Protein AF-A0A2H0G7Y0-F1 (afdb_monomer_lite)

Secondary structure (DSSP, 8-state):
-PPPPPTTS----HHHHHHHTTPEEEEEEEEEETTEEEEEEEEEETTEEEEEEEEEE-SS-EE--HHHHHHHHHTTPPPPEEEEEEESSHHHHHHHHHHHHHS-TTS----------------

Structure (mmCIF, N/CA/C/O backbone):
data_AF-A0A2H0G7Y0-F1
#
_entry.id   AF-A0A2H0G7Y0-F1
#
loop_
_atom_site.group_PDB
_atom_site.id
_atom_site.type_symbol
_atom_site.label_atom_id
_atom_site.label_alt_id
_atom_site.label_comp_id
_atom_site.label_asym_id
_atom_site.label_entity_id
_atom_site.label_seq_id
_atom_site.pdbx_PDB_ins_code
_atom_site.Cartn_x
_atom_site.Cartn_y
_atom_site.Cartn_z
_atom_site.occupancy
_atom_site.B_iso_or_equiv
_atom_site.auth_seq_id
_atom_site.auth_comp_id
_atom_site.auth_asym_id
_atom_site.auth_atom_id
_atom_site.pdbx_PDB_model_num
ATOM 1 N N . ILE A 1 1 ? 2.378 -12.259 -1.394 1.00 43.97 1 ILE A N 1
ATOM 2 C CA . ILE A 1 1 ? 2.809 -11.468 -2.574 1.00 43.97 1 ILE A CA 1
ATOM 3 C C . ILE A 1 1 ? 1.827 -11.763 -3.693 1.00 43.97 1 ILE A C 1
ATOM 5 O O . ILE A 1 1 ? 1.738 -12.918 -4.097 1.00 43.97 1 ILE A O 1
ATOM 9 N N . LYS A 1 2 ? 1.019 -10.784 -4.117 1.00 34.88 2 LYS A N 1
ATOM 10 C CA . LYS A 1 2 ? 0.096 -11.018 -5.234 1.00 34.88 2 LYS A CA 1
ATOM 11 C C . LYS A 1 2 ? 0.869 -11.046 -6.564 1.00 34.88 2 LYS A C 1
ATOM 13 O O . LYS A 1 2 ? 1.866 -10.331 -6.690 1.00 34.88 2 LYS A O 1
ATOM 18 N N . PRO A 1 3 ? 0.452 -11.885 -7.526 1.00 34.12 3 PRO A N 1
ATOM 19 C CA . PRO A 1 3 ? 1.068 -11.940 -8.847 1.00 34.12 3 PRO A CA 1
ATOM 20 C C . PRO A 1 3 ? 0.895 -10.610 -9.592 1.00 34.12 3 PRO A C 1
ATOM 22 O O . PRO A 1 3 ? -0.036 -9.850 -9.324 1.00 34.12 3 PRO A O 1
ATOM 25 N N . SER A 1 4 ? 1.807 -10.331 -10.523 1.00 37.44 4 SER A N 1
ATOM 26 C CA . SER A 1 4 ? 1.731 -9.178 -11.424 1.00 37.44 4 SER A CA 1
ATOM 27 C C . SER A 1 4 ? 0.448 -9.268 -12.256 1.00 37.44 4 SER A C 1
ATOM 29 O O . SER A 1 4 ? 0.269 -10.229 -13.005 1.00 37.44 4 SER A O 1
ATOM 31 N N . CYS A 1 5 ? -0.460 -8.303 -12.092 1.00 39.84 5 CYS A N 1
ATOM 32 C CA . CYS A 1 5 ? -1.671 -8.215 -12.905 1.00 39.84 5 CYS A CA 1
ATOM 33 C C . CYS A 1 5 ? -1.334 -7.617 -14.279 1.00 39.84 5 CYS A C 1
ATOM 35 O O . CYS A 1 5 ? -0.488 -6.730 -14.390 1.00 39.84 5 CYS A O 1
ATOM 37 N N . HIS A 1 6 ? -1.983 -8.144 -15.318 1.00 33.50 6 HIS A N 1
ATOM 38 C CA . HIS A 1 6 ? -1.835 -7.724 -16.706 1.00 33.50 6 HIS A CA 1
ATOM 39 C C . HIS A 1 6 ? -2.205 -6.246 -16.915 1.00 33.50 6 HIS A C 1
ATOM 41 O O . HIS A 1 6 ? -3.089 -5.705 -16.256 1.00 33.50 6 HIS A O 1
ATOM 47 N N . PHE A 1 7 ? -1.562 -5.645 -17.919 1.00 35.38 7 PHE A N 1
ATOM 48 C CA . PHE A 1 7 ? -1.617 -4.240 -18.351 1.00 35.38 7 PHE A CA 1
ATOM 49 C C . PHE A 1 7 ? -3.024 -3.610 -18.517 1.00 35.38 7 PHE A C 1
ATOM 51 O O . PHE A 1 7 ? -3.131 -2.385 -18.549 1.00 35.38 7 PHE A O 1
ATOM 58 N N . PHE A 1 8 ? -4.088 -4.420 -18.608 1.00 28.95 8 PHE A N 1
ATO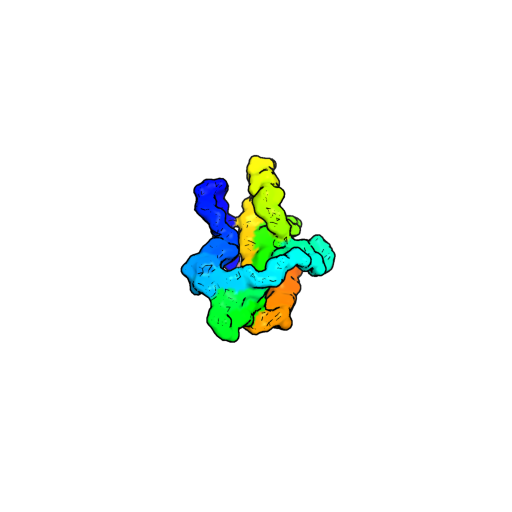M 59 C CA . PHE A 1 8 ? -5.481 -3.997 -18.835 1.00 28.95 8 PHE A CA 1
ATOM 60 C C . PHE A 1 8 ? -6.491 -4.557 -17.807 1.00 28.95 8 PHE A C 1
ATOM 62 O O . PHE A 1 8 ? -7.693 -4.559 -18.061 1.00 28.95 8 PHE A O 1
ATOM 69 N N . GLY A 1 9 ? -6.036 -5.054 -16.652 1.00 39.16 9 GLY A N 1
ATOM 70 C CA . GLY A 1 9 ? -6.936 -5.446 -15.559 1.00 39.16 9 GLY A CA 1
ATOM 71 C C . GLY A 1 9 ? -7.492 -4.230 -14.799 1.00 39.16 9 GLY A C 1
ATOM 72 O O . GLY A 1 9 ? -6.813 -3.202 -14.751 1.00 39.16 9 GLY A O 1
ATOM 73 N N . PRO A 1 10 ? -8.698 -4.313 -14.197 1.00 34.94 10 PRO A N 1
ATOM 74 C CA . PRO A 1 10 ? -9.231 -3.239 -13.357 1.00 34.94 10 PRO A CA 1
ATOM 75 C C . PRO A 1 10 ? -8.213 -2.869 -12.274 1.00 34.94 10 PRO A C 1
ATOM 77 O O . PRO A 1 10 ? -7.588 -3.760 -11.698 1.00 34.94 10 PRO A O 1
ATOM 80 N N . ASP A 1 11 ? -8.034 -1.567 -12.018 1.00 43.56 11 ASP A N 1
ATOM 81 C CA . ASP A 1 11 ? -7.049 -1.053 -11.060 1.00 43.56 11 ASP A CA 1
ATOM 82 C C . ASP A 1 11 ? -7.194 -1.783 -9.716 1.00 43.56 11 ASP A C 1
ATOM 84 O O . ASP A 1 11 ? -8.109 -1.545 -8.931 1.00 43.56 11 ASP A O 1
ATOM 88 N N . HIS A 1 12 ? -6.273 -2.698 -9.419 1.00 51.47 12 HIS A N 1
ATOM 89 C CA . HIS A 1 12 ? -6.232 -3.411 -8.142 1.00 51.47 12 HIS A CA 1
ATOM 90 C C . HIS A 1 12 ? -5.514 -2.568 -7.087 1.00 51.47 12 HIS A C 1
ATOM 92 O O . HIS A 1 12 ? -4.632 -3.044 -6.370 1.00 51.47 12 HIS A O 1
ATOM 98 N N . ASN A 1 13 ? -5.875 -1.289 -7.008 1.00 55.19 13 ASN A N 1
ATOM 99 C CA . ASN A 1 13 ? -5.418 -0.403 -5.955 1.00 55.19 13 ASN A CA 1
ATOM 100 C C . ASN A 1 13 ? -5.954 -0.951 -4.615 1.00 55.19 13 ASN A C 1
ATOM 102 O O . ASN A 1 13 ? -7.144 -1.279 -4.543 1.00 55.19 13 ASN A O 1
ATOM 106 N N . PRO A 1 14 ? -5.139 -1.062 -3.545 1.00 57.31 14 PRO A N 1
ATOM 107 C CA . PRO A 1 14 ? -5.626 -1.451 -2.221 1.00 57.31 14 PRO A CA 1
ATOM 108 C C . PRO A 1 14 ? -6.860 -0.654 -1.807 1.00 57.31 14 PRO A C 1
ATOM 110 O O . PRO A 1 14 ? -7.774 -1.211 -1.203 1.00 57.31 14 PRO A O 1
ATOM 113 N N . THR A 1 15 ? -6.924 0.621 -2.206 1.00 56.59 15 THR A N 1
ATOM 114 C CA . THR A 1 15 ? -8.093 1.468 -1.953 1.00 56.59 15 THR A CA 1
ATOM 115 C C . THR A 1 15 ? -9.394 0.917 -2.518 1.00 56.59 15 THR A C 1
ATOM 117 O O . THR A 1 15 ? -10.424 1.092 -1.882 1.00 56.59 15 THR A O 1
ATOM 120 N N . ILE A 1 16 ? -9.376 0.202 -3.642 1.00 54.81 16 ILE A N 1
ATOM 121 C CA . ILE A 1 16 ? -10.579 -0.372 -4.257 1.00 54.81 16 ILE A CA 1
ATOM 122 C C . ILE A 1 16 ? -11.014 -1.652 -3.520 1.00 54.81 16 ILE A C 1
ATOM 124 O O . ILE A 1 16 ? -12.192 -1.805 -3.202 1.00 54.81 16 ILE A O 1
ATOM 128 N N . CYS A 1 17 ? -10.074 -2.534 -3.159 1.00 59.38 17 CYS A N 1
ATOM 129 C CA . CYS A 1 17 ? -10.376 -3.789 -2.449 1.00 59.38 17 CYS A CA 1
ATOM 130 C C . CYS A 1 17 ? -10.919 -3.561 -1.026 1.00 59.38 17 CYS A C 1
ATOM 132 O O . CYS A 1 17 ? -11.859 -4.227 -0.588 1.00 59.38 17 CYS A O 1
ATOM 134 N N . TRP A 1 18 ? -10.327 -2.615 -0.301 1.00 64.06 18 TRP A N 1
ATOM 135 C CA . TRP A 1 18 ? -10.710 -2.305 1.076 1.00 64.06 18 TRP A CA 1
ATOM 136 C C . TRP A 1 18 ? -12.018 -1.506 1.140 1.00 64.06 18 TRP A C 1
ATOM 138 O O . TRP A 1 18 ? -12.872 -1.837 1.963 1.00 64.06 18 TRP A O 1
ATOM 148 N N . LYS A 1 19 ? -12.248 -0.565 0.208 1.00 61.94 19 LYS A N 1
ATOM 149 C CA . LYS A 1 19 ? -13.553 0.108 0.070 1.00 61.94 19 LYS A CA 1
ATOM 150 C C . LYS A 1 19 ? -14.679 -0.885 -0.221 1.00 61.94 19 LYS A C 1
ATOM 152 O O . LYS A 1 19 ? -15.726 -0.806 0.409 1.00 61.94 19 LYS A O 1
ATOM 157 N N . GLY A 1 20 ? -14.446 -1.871 -1.093 1.00 61.00 20 GLY A N 1
ATOM 158 C CA . GLY A 1 20 ? -15.409 -2.953 -1.350 1.00 61.00 20 GLY A CA 1
ATOM 159 C C . GLY A 1 20 ? -15.704 -3.842 -0.131 1.00 61.00 20 GLY A C 1
ATOM 160 O O . GLY A 1 20 ? -16.755 -4.469 -0.075 1.00 61.00 20 GLY A O 1
ATOM 161 N N . SER A 1 21 ? -14.811 -3.860 0.865 1.00 65.38 21 SER A N 1
ATOM 162 C CA . SER A 1 21 ? -14.976 -4.590 2.136 1.00 65.38 21 SER A CA 1
ATOM 163 C C . SER A 1 21 ? -15.558 -3.718 3.268 1.00 65.38 21 SER A C 1
ATOM 165 O O . SER A 1 21 ? -15.677 -4.171 4.414 1.00 65.38 21 SER A O 1
ATOM 167 N N . GLY A 1 22 ? -15.913 -2.466 2.953 1.00 78.12 22 GLY A N 1
ATOM 168 C CA . GLY A 1 22 ? -16.500 -1.495 3.878 1.00 78.12 22 GLY A CA 1
ATOM 169 C C . GLY A 1 22 ? -15.496 -0.700 4.717 1.00 78.12 22 GLY A C 1
ATOM 170 O O . GLY A 1 22 ? -15.909 -0.075 5.685 1.00 78.12 22 GLY A O 1
ATOM 171 N N . TYR A 1 23 ? -14.201 -0.726 4.385 1.00 80.69 23 TYR A N 1
ATOM 172 C CA . TYR A 1 23 ? -13.193 0.096 5.061 1.00 80.69 23 TYR A CA 1
ATOM 173 C C . TYR A 1 23 ? -13.018 1.444 4.356 1.00 80.69 23 TYR A C 1
ATOM 175 O O . TYR A 1 23 ? -12.866 1.519 3.133 1.00 80.69 23 TYR A O 1
ATOM 183 N N . GLU A 1 24 ? -12.973 2.510 5.145 1.00 86.25 24 GLU A N 1
ATOM 184 C CA . GLU A 1 24 ? -12.621 3.852 4.698 1.00 86.25 24 GLU A CA 1
ATOM 185 C C . GLU A 1 24 ? -11.122 4.096 4.900 1.00 86.25 24 GLU A C 1
ATOM 187 O O . GLU A 1 24 ? -10.571 3.770 5.950 1.00 86.25 24 GLU A O 1
ATOM 192 N N . PHE A 1 25 ? -10.457 4.686 3.904 1.00 87.38 25 PHE A N 1
ATOM 193 C CA . PHE A 1 25 ? -9.090 5.169 4.088 1.00 87.38 25 PHE A CA 1
ATOM 194 C C . PHE A 1 25 ? -9.125 6.564 4.680 1.00 87.38 25 PHE A C 1
ATOM 196 O O . PHE A 1 25 ? -9.644 7.484 4.050 1.00 87.38 25 PHE A O 1
ATOM 203 N N . ILE A 1 26 ? -8.484 6.727 5.826 1.00 90.31 26 ILE A N 1
ATOM 204 C CA . ILE A 1 26 ? -8.254 8.025 6.450 1.00 90.31 26 ILE A CA 1
ATOM 205 C C . ILE A 1 26 ? -6.749 8.242 6.632 1.00 90.31 26 ILE A C 1
ATOM 207 O O . ILE A 1 26 ? -5.958 7.298 6.580 1.00 90.31 26 ILE A O 1
ATOM 211 N N . ASN A 1 27 ? -6.340 9.499 6.810 1.00 91.12 27 ASN A N 1
ATOM 212 C CA . ASN A 1 27 ? -4.949 9.867 7.103 1.00 91.12 27 ASN A CA 1
ATOM 213 C C . ASN A 1 27 ? -3.921 9.322 6.090 1.00 91.12 27 ASN A C 1
ATOM 215 O O . ASN A 1 27 ? -2.804 8.954 6.460 1.00 91.12 27 ASN A O 1
ATOM 219 N N . ILE A 1 28 ? -4.297 9.270 4.804 1.00 91.19 28 ILE A N 1
ATOM 220 C CA . ILE A 1 28 ? -3.384 8.861 3.733 1.00 91.19 28 ILE A CA 1
ATOM 221 C C . ILE A 1 28 ? -2.233 9.861 3.670 1.00 91.19 28 ILE A C 1
ATOM 223 O O . ILE A 1 28 ? -2.443 11.060 3.485 1.00 91.19 28 ILE A O 1
ATOM 227 N N . LYS A 1 29 ? -1.012 9.357 3.789 1.00 91.88 29 LYS A N 1
ATOM 228 C CA . LYS A 1 29 ? 0.209 10.147 3.695 1.00 91.88 29 LYS A CA 1
ATOM 229 C C . LYS A 1 29 ? 1.314 9.355 3.026 1.00 91.88 29 LYS A C 1
ATOM 231 O O . LYS A 1 29 ? 1.314 8.125 3.020 1.00 91.88 29 LYS A O 1
ATOM 236 N N . THR A 1 30 ? 2.285 10.086 2.517 1.00 92.31 30 THR A N 1
ATOM 237 C CA . THR A 1 30 ? 3.542 9.518 2.055 1.00 92.31 30 THR A CA 1
ATOM 238 C C . THR A 1 30 ? 4.573 9.625 3.173 1.00 92.31 30 THR A C 1
ATOM 240 O O . THR A 1 30 ? 4.622 10.631 3.882 1.00 92.31 30 THR A O 1
ATOM 243 N N . GLU A 1 31 ? 5.380 8.588 3.366 1.00 92.44 31 GLU A N 1
ATOM 244 C CA . GLU A 1 31 ? 6.441 8.566 4.370 1.00 92.44 31 GLU A CA 1
ATOM 245 C C . GLU A 1 31 ? 7.746 8.061 3.755 1.00 92.44 31 GLU A C 1
ATOM 247 O O . GLU A 1 31 ? 7.762 7.065 3.030 1.00 92.44 31 GLU A O 1
ATOM 252 N N . LYS A 1 32 ? 8.850 8.747 4.071 1.00 91.50 32 LYS A N 1
ATOM 253 C CA . LYS 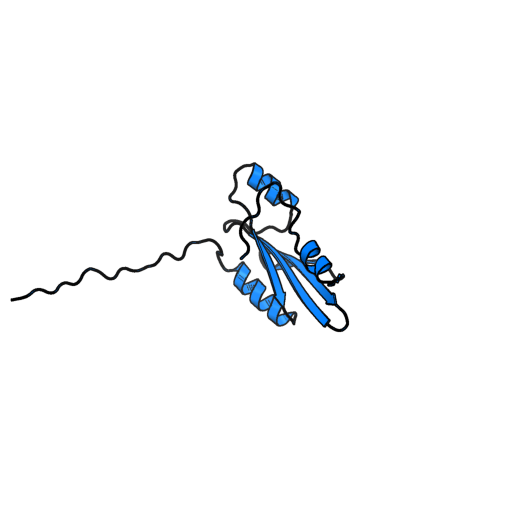A 1 32 ? 10.195 8.350 3.660 1.00 91.50 32 LYS A CA 1
ATOM 254 C C . LYS A 1 32 ? 10.850 7.514 4.757 1.00 91.50 32 LYS A C 1
ATOM 256 O O . LYS A 1 32 ? 11.002 7.982 5.882 1.00 91.50 32 LYS A O 1
ATOM 261 N N . ILE A 1 33 ? 11.267 6.298 4.418 1.00 88.19 33 ILE A N 1
ATOM 262 C CA . ILE A 1 33 ? 11.976 5.370 5.305 1.00 88.19 33 ILE A CA 1
ATOM 263 C C . ILE A 1 33 ? 13.317 5.028 4.655 1.00 88.19 33 ILE A C 1
ATOM 265 O O . ILE A 1 33 ? 13.395 4.272 3.686 1.00 88.19 33 ILE A O 1
ATOM 269 N N . GLY A 1 34 ? 14.391 5.627 5.177 1.00 86.88 34 GLY A N 1
ATOM 270 C CA . GLY A 1 34 ? 15.719 5.543 4.570 1.00 86.88 34 GLY A CA 1
ATOM 271 C C . GLY A 1 34 ? 15.730 6.148 3.163 1.00 86.88 34 GLY A C 1
ATOM 272 O O . GLY A 1 34 ? 15.440 7.333 2.985 1.00 86.88 34 GLY A O 1
ATOM 273 N N . ALA A 1 35 ? 16.065 5.329 2.166 1.00 86.50 35 ALA A N 1
ATOM 274 C CA . ALA A 1 35 ? 16.046 5.715 0.754 1.00 86.50 35 ALA A CA 1
ATOM 275 C C . ALA A 1 35 ? 14.688 5.475 0.070 1.00 86.50 35 ALA A C 1
ATOM 277 O O . ALA A 1 35 ? 14.509 5.893 -1.070 1.00 86.50 35 ALA A O 1
ATOM 278 N N . PHE A 1 36 ? 13.745 4.810 0.742 1.00 89.25 36 PHE A N 1
ATOM 279 C CA . PHE A 1 36 ? 12.475 4.407 0.149 1.00 89.25 36 PHE A CA 1
ATOM 280 C C . PHE A 1 36 ? 11.359 5.364 0.525 1.00 89.25 36 PHE A C 1
ATOM 282 O O . PHE A 1 36 ? 11.303 5.885 1.638 1.00 89.25 36 PHE A O 1
ATOM 289 N N . GLU A 1 37 ? 10.437 5.546 -0.404 1.00 91.50 37 GLU A N 1
ATOM 290 C CA . GLU A 1 37 ? 9.186 6.242 -0.171 1.00 91.50 37 GLU A CA 1
ATOM 291 C C . GLU A 1 37 ? 8.055 5.211 -0.169 1.00 91.50 37 GLU A C 1
ATOM 293 O O . GLU A 1 37 ? 8.088 4.255 -0.947 1.00 91.50 37 GLU A O 1
ATOM 298 N N . ILE A 1 38 ? 7.085 5.362 0.732 1.00 91.62 38 ILE A N 1
ATOM 299 C CA . ILE A 1 38 ? 5.924 4.471 0.835 1.00 91.62 38 ILE A CA 1
ATOM 300 C C . ILE A 1 38 ? 4.655 5.269 1.130 1.00 91.62 38 ILE A C 1
ATOM 302 O O . ILE A 1 38 ? 4.709 6.332 1.749 1.00 91.62 38 ILE A O 1
ATOM 306 N N . TYR A 1 39 ? 3.498 4.727 0.761 1.00 92.56 39 TYR A N 1
ATOM 307 C CA . TYR A 1 39 ? 2.227 5.219 1.281 1.00 92.56 39 TYR A CA 1
ATOM 308 C C . TYR A 1 39 ? 1.907 4.570 2.621 1.00 92.56 39 TYR A C 1
ATOM 310 O O . TYR A 1 39 ? 2.135 3.373 2.802 1.00 92.56 39 TYR A O 1
ATOM 318 N N . LYS A 1 40 ? 1.315 5.346 3.528 1.00 92.94 40 LYS A N 1
ATOM 319 C CA . LYS A 1 40 ? 0.643 4.866 4.735 1.00 92.94 40 LYS A CA 1
ATOM 320 C C . LYS A 1 40 ? -0.755 5.453 4.824 1.00 92.94 40 LYS A C 1
ATOM 322 O O . LYS A 1 40 ? -0.993 6.570 4.373 1.00 92.94 40 LYS A O 1
ATOM 327 N N . ALA A 1 41 ? -1.663 4.709 5.431 1.00 93.25 41 ALA A N 1
ATOM 328 C CA . ALA A 1 41 ? -2.997 5.176 5.759 1.00 93.25 41 ALA A CA 1
ATOM 329 C C . ALA A 1 41 ? -3.561 4.379 6.933 1.00 93.25 41 ALA A C 1
ATOM 331 O O . ALA A 1 41 ? -3.018 3.346 7.330 1.00 93.25 41 ALA A O 1
ATOM 332 N N . GLU A 1 42 ? -4.698 4.835 7.425 1.00 92.56 42 GLU A N 1
ATOM 333 C CA . GLU A 1 42 ? -5.523 4.104 8.369 1.00 92.56 42 GLU A CA 1
ATOM 334 C C . GLU A 1 42 ? -6.760 3.577 7.645 1.00 92.56 42 GLU A C 1
ATOM 336 O O . GLU A 1 42 ? -7.374 4.284 6.847 1.00 92.56 42 GLU A O 1
ATOM 341 N N . LEU A 1 43 ? -7.114 2.323 7.911 1.00 89.12 43 LEU A N 1
ATOM 342 C CA . LEU A 1 43 ? -8.348 1.703 7.453 1.00 89.12 43 LEU A CA 1
ATOM 343 C C . LEU A 1 43 ? -9.329 1.722 8.616 1.00 89.12 43 LEU A C 1
ATOM 345 O O . LEU A 1 43 ? -9.127 1.017 9.605 1.00 89.12 43 LEU A O 1
ATOM 349 N N . LYS A 1 44 ? -10.384 2.517 8.494 1.00 89.94 44 LYS A N 1
ATOM 350 C CA . LYS A 1 44 ? -11.427 2.628 9.507 1.00 89.94 44 LYS A CA 1
ATOM 351 C C . LYS A 1 44 ? -12.660 1.840 9.085 1.00 89.94 44 LYS A C 1
ATOM 353 O O . LYS A 1 44 ? -13.134 1.992 7.959 1.00 89.94 44 LYS A O 1
ATOM 358 N N . LYS A 1 45 ? -13.193 1.035 9.999 1.00 88.12 45 LYS A N 1
ATOM 359 C CA . LYS A 1 45 ? -14.498 0.386 9.865 1.00 88.12 45 LYS A CA 1
ATOM 360 C C . LYS A 1 45 ? -15.114 0.243 11.248 1.00 88.12 45 LYS A C 1
ATOM 362 O O . LYS A 1 45 ? -14.498 -0.339 12.134 1.00 88.12 45 LYS A O 1
ATOM 367 N N . ASP A 1 46 ? -16.311 0.787 11.432 1.00 87.88 46 ASP A N 1
ATOM 368 C CA . ASP A 1 46 ? -16.996 0.809 12.727 1.00 87.88 46 ASP A CA 1
ATOM 369 C C . ASP A 1 46 ? -16.083 1.374 13.842 1.00 87.88 46 ASP A C 1
ATOM 371 O O . ASP A 1 46 ? -15.587 2.500 13.728 1.00 87.88 46 ASP A O 1
ATOM 375 N N . ASN A 1 47 ? -15.824 0.588 14.893 1.00 87.25 47 ASN A N 1
ATOM 376 C CA . ASN A 1 47 ? -14.921 0.931 15.999 1.00 87.25 47 ASN A CA 1
ATOM 377 C C . ASN A 1 47 ? -13.496 0.367 15.823 1.00 87.25 47 ASN A C 1
ATOM 379 O O . ASN A 1 47 ? -12.692 0.430 16.753 1.00 87.25 47 ASN A O 1
ATOM 383 N N . GLU A 1 48 ? -13.172 -0.191 14.656 1.00 88.06 48 GLU A N 1
ATOM 384 C CA . GLU A 1 48 ? -11.858 -0.741 14.335 1.00 88.06 48 GLU A CA 1
ATOM 385 C C . GLU A 1 48 ? -11.044 0.237 13.474 1.00 88.06 48 GLU A C 1
ATOM 387 O O . GLU A 1 48 ? -11.536 0.813 12.497 1.00 88.06 48 GLU A O 1
ATOM 392 N N . ILE A 1 49 ? -9.768 0.400 13.832 1.00 90.38 49 ILE A N 1
ATOM 393 C CA . ILE A 1 49 ? -8.776 1.114 13.026 1.00 90.38 49 ILE A CA 1
ATOM 394 C C . ILE A 1 49 ? -7.589 0.185 12.801 1.00 90.38 49 ILE A C 1
ATOM 396 O O . ILE A 1 49 ? -6.907 -0.213 13.747 1.00 90.38 49 ILE A O 1
ATOM 400 N N . LEU A 1 50 ? -7.318 -0.124 11.537 1.00 91.31 50 LEU A N 1
ATOM 401 C CA . LEU A 1 50 ? -6.112 -0.824 11.111 1.00 91.31 50 LEU A CA 1
ATOM 402 C C . LEU A 1 50 ? -5.136 0.162 10.480 1.00 91.31 50 LEU A C 1
ATOM 404 O O . LEU A 1 50 ? -5.521 1.161 9.881 1.00 91.31 50 LEU A O 1
ATOM 408 N N . GLN A 1 51 ? -3.854 -0.147 10.574 1.00 91.56 51 GLN A N 1
ATOM 409 C CA . GLN A 1 51 ? -2.780 0.612 9.951 1.00 91.56 51 GLN A CA 1
ATOM 410 C C . GLN A 1 51 ? -2.369 -0.115 8.673 1.00 91.56 51 GLN A C 1
ATOM 412 O O . GLN A 1 51 ? -2.127 -1.322 8.707 1.00 91.56 51 GLN A O 1
ATOM 417 N N . THR A 1 52 ? -2.272 0.585 7.545 1.00 91.94 52 THR A N 1
ATOM 418 C CA . THR A 1 52 ? -1.852 -0.010 6.270 1.00 91.94 52 THR A CA 1
ATOM 419 C C . THR A 1 52 ? -0.751 0.799 5.598 1.00 91.94 52 THR A C 1
ATOM 421 O O . THR A 1 52 ? -0.653 2.013 5.764 1.00 91.94 52 THR A O 1
ATOM 424 N N . ALA A 1 53 ? 0.085 0.117 4.821 1.00 91.06 53 ALA A N 1
ATOM 425 C CA . ALA A 1 53 ? 1.091 0.721 3.968 1.00 91.06 53 ALA A CA 1
ATOM 426 C C . ALA A 1 53 ? 1.176 -0.006 2.630 1.00 91.06 53 ALA A C 1
ATOM 428 O O . ALA A 1 53 ? 0.905 -1.208 2.543 1.00 91.06 53 ALA A O 1
ATOM 429 N N . TRP A 1 54 ? 1.563 0.713 1.579 1.00 91.44 54 TRP A N 1
ATOM 430 C CA . TRP A 1 54 ? 1.795 0.099 0.278 1.00 91.44 54 TRP A CA 1
ATOM 431 C C . TRP A 1 54 ? 2.846 0.823 -0.560 1.00 91.44 54 TRP A C 1
ATOM 433 O O . TRP A 1 54 ? 3.051 2.031 -0.442 1.00 91.44 54 TRP A O 1
ATOM 443 N N . TRP A 1 55 ? 3.503 0.047 -1.418 1.00 91.44 55 TRP A N 1
ATOM 444 C CA . TRP A 1 55 ? 4.459 0.497 -2.430 1.00 91.44 55 TRP A CA 1
ATOM 445 C C . TRP A 1 55 ? 4.520 -0.521 -3.574 1.00 91.44 55 TRP A C 1
ATOM 447 O O . TRP A 1 55 ? 3.940 -1.607 -3.494 1.00 91.44 55 TRP A O 1
ATOM 457 N N . PHE A 1 56 ? 5.220 -0.174 -4.647 1.00 87.75 56 PHE A N 1
ATOM 458 C CA . PHE A 1 56 ? 5.494 -1.054 -5.776 1.00 87.75 56 PHE A CA 1
ATOM 459 C C . PHE A 1 56 ? 6.949 -1.502 -5.752 1.00 87.75 56 PHE A C 1
ATOM 461 O O . PHE A 1 56 ? 7.839 -0.708 -5.465 1.00 87.75 56 PHE A O 1
ATOM 468 N N . ASP A 1 57 ? 7.190 -2.771 -6.059 1.00 88.19 57 ASP A N 1
ATOM 469 C CA . ASP A 1 57 ? 8.514 -3.387 -6.006 1.00 88.19 57 ASP A CA 1
ATOM 470 C C . ASP A 1 57 ? 8.687 -4.352 -7.182 1.00 88.19 57 ASP A C 1
ATOM 472 O O . ASP A 1 57 ? 7.803 -5.173 -7.442 1.00 88.19 57 ASP A O 1
ATOM 476 N N . ASN A 1 58 ? 9.814 -4.275 -7.886 1.00 84.94 58 ASN A N 1
ATOM 477 C CA . ASN A 1 58 ? 10.195 -5.240 -8.925 1.00 84.94 58 ASN A CA 1
ATOM 478 C C . ASN A 1 58 ? 11.480 -6.020 -8.582 1.00 84.94 58 ASN A C 1
ATOM 480 O O . ASN A 1 58 ? 11.944 -6.834 -9.376 1.00 84.94 58 ASN A O 1
ATOM 484 N N . GLY A 1 59 ? 12.056 -5.800 -7.395 1.00 83.81 59 GLY A N 1
ATOM 485 C CA . GLY A 1 59 ? 13.265 -6.474 -6.912 1.00 83.81 59 GLY A CA 1
ATOM 486 C C . GLY A 1 59 ? 14.561 -5.756 -7.243 1.00 83.81 59 GLY A C 1
ATOM 487 O O . GLY A 1 59 ? 15.597 -6.122 -6.689 1.00 83.81 59 GLY A O 1
ATOM 488 N N . GLN A 1 60 ? 14.507 -4.736 -8.098 1.00 82.81 60 GLN A N 1
ATOM 489 C CA . GLN A 1 60 ? 15.609 -3.811 -8.353 1.00 82.81 60 GLN A CA 1
ATOM 490 C C . GLN A 1 60 ? 15.301 -2.421 -7.795 1.00 82.81 60 GLN A C 1
ATOM 492 O O . GLN A 1 60 ? 16.170 -1.780 -7.213 1.00 82.81 60 GLN A O 1
ATOM 497 N N . GLU A 1 61 ? 14.053 -1.981 -7.922 1.00 85.31 61 GLU A N 1
ATOM 498 C CA . GLU A 1 61 ? 13.590 -0.663 -7.517 1.00 85.31 61 GLU A CA 1
ATOM 499 C C . GLU A 1 61 ? 12.282 -0.769 -6.725 1.00 85.31 61 GLU A C 1
ATOM 501 O O . GLU A 1 61 ? 11.447 -1.648 -6.968 1.00 85.31 61 GLU A O 1
ATOM 506 N N . LYS A 1 62 ? 12.105 0.161 -5.781 1.00 88.44 62 LYS A N 1
ATOM 507 C CA . LYS A 1 62 ? 10.867 0.349 -5.025 1.00 88.44 62 LYS A CA 1
ATOM 508 C C . LYS A 1 62 ? 10.360 1.767 -5.253 1.00 88.44 62 LYS A C 1
ATOM 510 O O . LYS A 1 62 ? 11.112 2.711 -5.023 1.00 88.44 62 LYS A O 1
ATOM 515 N N . ILE A 1 63 ? 9.113 1.913 -5.692 1.00 87.00 63 ILE A N 1
ATOM 516 C CA . ILE A 1 63 ? 8.509 3.215 -6.016 1.00 87.00 63 ILE A CA 1
ATOM 517 C C . ILE A 1 63 ? 7.072 3.308 -5.502 1.00 87.00 63 ILE A C 1
ATOM 519 O O . ILE A 1 63 ? 6.414 2.296 -5.262 1.00 87.00 63 ILE A O 1
ATOM 523 N N . ILE A 1 64 ? 6.557 4.529 -5.369 1.00 81.88 64 ILE A N 1
ATOM 524 C CA . ILE A 1 64 ? 5.163 4.775 -4.964 1.00 81.88 64 ILE A CA 1
ATOM 525 C C . ILE A 1 64 ? 4.257 5.178 -6.127 1.00 81.88 64 ILE A C 1
ATOM 527 O O . ILE A 1 64 ? 3.049 4.950 -6.078 1.00 81.88 64 ILE A O 1
ATOM 531 N N . SER A 1 65 ? 4.819 5.759 -7.187 1.00 76.94 65 SER A N 1
ATOM 532 C CA . SER A 1 65 ? 4.033 6.366 -8.257 1.00 76.94 65 SER A CA 1
ATOM 533 C C . SER A 1 65 ? 3.424 5.308 -9.176 1.00 76.94 65 SER A C 1
ATOM 535 O O . SER A 1 65 ? 4.130 4.564 -9.859 1.00 76.94 65 SER A O 1
ATOM 537 N N . GLN A 1 66 ? 2.087 5.265 -9.221 1.00 65.00 66 GLN A N 1
ATOM 538 C CA . GLN A 1 66 ? 1.338 4.353 -10.093 1.00 65.00 66 GLN A CA 1
ATOM 539 C C . GLN A 1 66 ? 1.572 4.626 -11.581 1.00 65.00 66 GLN A C 1
ATOM 541 O O . GLN A 1 66 ? 1.563 3.703 -12.389 1.00 65.00 66 GLN A O 1
ATOM 546 N N . LEU A 1 67 ? 1.783 5.890 -11.950 1.00 63.56 67 LEU A N 1
ATOM 547 C CA . LEU A 1 67 ? 2.054 6.265 -13.332 1.00 63.56 67 LEU A CA 1
ATOM 548 C C . LEU A 1 67 ? 3.481 5.868 -13.723 1.00 63.56 67 LEU A C 1
ATOM 550 O O . LEU A 1 67 ? 3.698 5.309 -14.793 1.00 63.56 67 LEU A O 1
ATOM 554 N N . GLU A 1 68 ? 4.442 6.090 -12.830 1.00 67.44 68 GLU A N 1
ATOM 555 C CA . GLU A 1 68 ? 5.857 5.840 -13.096 1.00 67.44 68 GLU A CA 1
ATOM 556 C C . GLU A 1 68 ? 6.155 4.366 -13.383 1.00 67.44 68 GLU A C 1
ATOM 558 O O . GLU A 1 68 ? 6.838 4.071 -14.363 1.00 67.44 68 GLU A O 1
ATOM 563 N N . TRP A 1 69 ? 5.599 3.424 -12.608 1.00 65.06 69 TRP A N 1
ATOM 564 C CA . TRP A 1 69 ? 5.846 2.008 -12.895 1.00 65.06 69 TRP A CA 1
ATOM 565 C C . TRP A 1 69 ? 5.172 1.560 -14.195 1.00 65.06 69 TRP A C 1
ATOM 567 O O . TRP A 1 69 ? 5.762 0.773 -14.927 1.00 65.06 69 TRP A O 1
ATOM 577 N N . ARG A 1 70 ? 3.978 2.080 -14.532 1.00 66.12 70 ARG A N 1
ATOM 578 C CA . ARG A 1 70 ? 3.290 1.752 -15.797 1.00 66.12 70 ARG A CA 1
ATOM 579 C C . ARG A 1 70 ? 4.118 2.183 -17.004 1.00 66.12 70 ARG A C 1
ATOM 581 O O . ARG A 1 70 ? 4.252 1.412 -17.950 1.00 66.12 70 ARG A O 1
ATOM 588 N N . TRP A 1 71 ? 4.714 3.374 -16.947 1.00 64.50 71 TRP A N 1
ATOM 589 C CA . TRP A 1 71 ? 5.636 3.854 -17.978 1.00 64.50 71 TRP A CA 1
ATOM 590 C C . TRP A 1 71 ? 6.932 3.039 -18.015 1.00 64.50 71 TRP A C 1
ATOM 592 O O . TRP A 1 71 ? 7.339 2.602 -19.086 1.00 64.50 71 TRP A O 1
ATOM 602 N N . LYS A 1 72 ? 7.552 2.752 -16.864 1.00 70.56 72 LYS A N 1
ATOM 603 C CA . LYS A 1 72 ? 8.778 1.938 -16.800 1.00 70.56 72 LYS A CA 1
ATOM 604 C C . LYS A 1 72 ? 8.563 0.510 -17.317 1.00 70.56 72 LYS A C 1
ATOM 606 O O . LYS A 1 72 ? 9.394 0.004 -18.063 1.00 70.56 72 LYS A O 1
ATOM 611 N N . THR A 1 73 ? 7.443 -0.134 -16.987 1.00 63.78 73 THR A N 1
ATOM 612 C CA . THR A 1 73 ? 7.103 -1.461 -17.524 1.00 63.78 73 THR A CA 1
ATOM 613 C C . THR A 1 73 ? 6.773 -1.395 -19.019 1.00 63.78 73 THR A C 1
ATOM 615 O O . THR A 1 73 ? 7.182 -2.288 -19.754 1.00 63.78 73 THR A O 1
ATOM 618 N N . ALA A 1 74 ? 6.122 -0.330 -19.510 1.00 65.31 74 ALA A N 1
ATOM 619 C CA . ALA A 1 74 ? 5.920 -0.129 -20.953 1.00 65.31 74 ALA A CA 1
ATOM 620 C C . ALA A 1 74 ? 7.248 0.002 -21.724 1.00 65.31 74 ALA A C 1
ATOM 622 O O . ALA A 1 74 ? 7.329 -0.401 -22.881 1.00 65.31 74 ALA A O 1
ATOM 623 N N . LEU A 1 75 ? 8.287 0.536 -21.075 1.00 71.56 75 LEU A N 1
ATOM 624 C CA . LEU A 1 75 ? 9.638 0.688 -21.624 1.00 71.56 75 LEU A CA 1
ATOM 625 C C . LEU A 1 75 ? 10.506 -0.581 -21.497 1.00 71.56 75 LEU A C 1
ATOM 627 O O . LEU A 1 75 ? 11.665 -0.559 -21.904 1.00 71.56 75 LEU A O 1
ATOM 631 N N . GLY A 1 76 ? 9.960 -1.683 -20.968 1.00 68.62 76 GLY A N 1
ATOM 632 C CA . GLY A 1 76 ? 10.635 -2.984 -20.906 1.00 68.62 76 GLY A CA 1
ATOM 633 C C . GLY A 1 76 ? 11.255 -3.353 -19.554 1.00 68.62 76 GLY A C 1
ATOM 634 O O . GLY A 1 76 ? 11.929 -4.378 -19.475 1.00 68.62 76 GLY A O 1
ATOM 635 N N . ASN A 1 77 ? 11.031 -2.576 -18.485 1.00 69.81 77 ASN A N 1
ATOM 636 C CA . ASN A 1 77 ? 11.466 -2.978 -17.142 1.00 69.81 77 ASN A CA 1
ATOM 637 C C . ASN A 1 77 ? 10.646 -4.164 -16.613 1.00 69.81 77 ASN A C 1
ATOM 639 O O . ASN A 1 77 ? 9.461 -4.311 -16.926 1.00 69.81 77 ASN A O 1
ATOM 643 N N . GLU A 1 78 ? 11.261 -4.947 -15.721 1.00 73.25 78 GLU A N 1
ATOM 644 C CA . GLU A 1 78 ? 10.584 -6.019 -14.985 1.00 73.25 78 GLU A CA 1
ATOM 645 C C . GLU A 1 78 ? 9.287 -5.510 -14.326 1.00 73.25 78 GLU A C 1
ATOM 647 O O . GLU A 1 78 ? 9.268 -4.405 -13.761 1.00 73.25 78 GLU A O 1
ATOM 652 N N . PRO A 1 79 ? 8.192 -6.293 -14.382 1.00 74.19 79 PRO A N 1
ATOM 653 C CA . PRO A 1 79 ? 6.891 -5.851 -13.914 1.00 74.19 79 PRO A CA 1
ATOM 654 C C . PRO A 1 79 ? 6.919 -5.609 -12.405 1.00 74.19 79 PRO A C 1
ATOM 656 O O . PRO A 1 79 ? 7.294 -6.480 -11.613 1.00 74.19 79 PRO A O 1
ATOM 659 N N . TYR A 1 80 ? 6.461 -4.429 -12.000 1.00 81.06 80 TYR A N 1
ATOM 660 C CA . TYR A 1 80 ? 6.314 -4.093 -10.593 1.00 81.06 80 TYR A CA 1
ATOM 661 C C . TYR A 1 80 ? 5.145 -4.863 -9.983 1.00 81.06 80 TYR A C 1
ATOM 663 O O . TYR A 1 80 ? 4.110 -5.103 -10.611 1.00 81.06 80 TYR A O 1
ATOM 671 N N . ARG A 1 81 ? 5.300 -5.238 -8.716 1.00 82.19 81 ARG A N 1
ATOM 672 C CA . ARG A 1 81 ? 4.254 -5.863 -7.912 1.00 82.19 81 ARG A CA 1
ATOM 673 C C . ARG A 1 81 ? 3.908 -4.952 -6.748 1.00 82.19 81 ARG A C 1
ATOM 675 O O . ARG A 1 81 ? 4.779 -4.371 -6.109 1.00 82.19 81 ARG A O 1
ATOM 682 N N . LEU A 1 82 ? 2.616 -4.850 -6.473 1.00 83.94 82 LEU A N 1
ATOM 683 C CA . LEU A 1 82 ? 2.095 -4.121 -5.329 1.00 83.94 82 LEU A CA 1
ATOM 684 C C . LEU A 1 82 ? 2.380 -4.906 -4.045 1.00 83.94 82 LEU A C 1
ATOM 686 O O . LEU A 1 82 ? 1.897 -6.030 -3.869 1.00 83.94 82 LEU A O 1
ATOM 690 N N . ILE A 1 83 ? 3.120 -4.288 -3.135 1.00 86.75 83 ILE A N 1
ATOM 691 C CA . ILE A 1 83 ? 3.270 -4.748 -1.762 1.00 86.75 83 ILE A CA 1
ATOM 692 C C . ILE A 1 83 ? 2.275 -3.966 -0.910 1.00 86.75 83 ILE A C 1
ATOM 694 O O . ILE A 1 83 ? 2.278 -2.739 -0.919 1.00 86.75 83 ILE A O 1
ATOM 698 N N . ASN A 1 84 ? 1.399 -4.677 -0.204 1.00 88.31 84 ASN A N 1
ATOM 699 C CA . ASN A 1 84 ? 0.437 -4.100 0.729 1.00 88.31 84 ASN A CA 1
ATOM 700 C C . ASN A 1 84 ? 0.577 -4.818 2.069 1.00 88.31 84 ASN A C 1
ATOM 702 O O . ASN A 1 84 ? 0.548 -6.049 2.121 1.00 88.31 84 ASN A O 1
ATOM 706 N N . VAL A 1 85 ? 0.750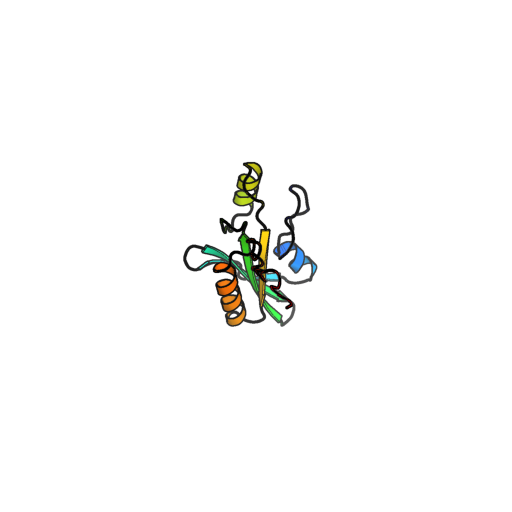 -4.037 3.128 1.00 88.81 85 VAL A N 1
ATOM 707 C CA . VAL A 1 85 ? 0.903 -4.514 4.500 1.00 88.81 85 VAL A CA 1
ATOM 708 C C . VAL A 1 85 ? -0.195 -3.867 5.324 1.00 88.81 85 VAL A C 1
ATOM 710 O O . VAL A 1 85 ? -0.375 -2.655 5.250 1.00 88.81 85 VAL A O 1
ATOM 713 N N . THR A 1 86 ? -0.911 -4.658 6.116 1.00 88.94 86 THR A N 1
ATOM 714 C CA . THR A 1 86 ? -1.909 -4.164 7.069 1.00 88.94 86 THR A CA 1
ATOM 715 C C . THR A 1 86 ? -1.630 -4.784 8.430 1.00 88.94 86 THR A C 1
ATOM 717 O O . THR A 1 86 ? -1.302 -5.966 8.522 1.00 88.94 86 THR A O 1
ATOM 720 N N . ALA A 1 87 ? -1.739 -3.992 9.492 1.00 89.00 87 ALA A N 1
ATOM 721 C CA . ALA A 1 87 ? -1.532 -4.435 10.860 1.00 89.00 87 ALA A CA 1
ATOM 722 C C . ALA A 1 87 ? -2.487 -3.727 11.826 1.00 89.00 87 ALA A C 1
ATOM 724 O O . ALA A 1 87 ? -2.919 -2.603 11.594 1.00 89.00 87 ALA A O 1
ATOM 725 N N . ILE A 1 88 ? -2.747 -4.368 12.963 1.00 89.50 88 ILE A N 1
ATOM 726 C CA . ILE A 1 88 ? -3.601 -3.838 14.038 1.00 89.50 88 ILE A CA 1
ATOM 727 C C . ILE A 1 88 ? -2.960 -2.686 14.832 1.00 89.50 88 ILE A C 1
ATOM 729 O O . ILE A 1 88 ? -3.600 -2.087 15.686 1.00 89.50 88 ILE A O 1
ATOM 733 N N . SER A 1 89 ? -1.672 -2.398 14.618 1.00 89.38 89 SER A N 1
ATOM 734 C CA . SER A 1 89 ? -0.967 -1.330 15.327 1.00 89.38 89 SER A CA 1
ATOM 735 C C . SER A 1 89 ? 0.157 -0.737 14.487 1.00 89.38 89 SER A C 1
ATOM 737 O O . SER A 1 89 ? 0.774 -1.421 13.665 1.00 89.38 89 SER A O 1
ATOM 739 N N . GLN A 1 90 ? 0.478 0.529 14.756 1.00 90.56 90 GLN A N 1
ATOM 740 C CA . GLN A 1 90 ? 1.540 1.251 14.053 1.00 90.56 90 GLN A CA 1
ATOM 741 C C . GLN A 1 90 ? 2.913 0.605 14.272 1.00 90.56 90 GLN A C 1
ATOM 743 O O . GLN A 1 90 ? 3.740 0.557 13.364 1.00 90.56 90 GLN A O 1
ATOM 748 N N . LYS A 1 91 ? 3.147 0.054 15.470 1.00 92.25 91 LYS A N 1
ATOM 749 C CA . LYS A 1 91 ? 4.383 -0.662 15.805 1.00 92.25 91 LYS A CA 1
ATOM 750 C C . LYS A 1 91 ? 4.549 -1.911 14.937 1.00 92.25 91 LYS A C 1
ATOM 752 O O . LYS A 1 91 ? 5.603 -2.092 14.333 1.00 92.25 91 LYS A O 1
ATOM 757 N N . ASN A 1 92 ? 3.504 -2.736 14.838 1.00 89.75 92 ASN A N 1
ATOM 758 C CA . ASN A 1 92 ? 3.538 -3.965 14.042 1.00 89.75 92 ASN A CA 1
ATOM 759 C C . ASN A 1 92 ? 3.625 -3.669 12.542 1.00 89.75 92 ASN A C 1
ATOM 761 O O . ASN A 1 92 ? 4.289 -4.408 11.816 1.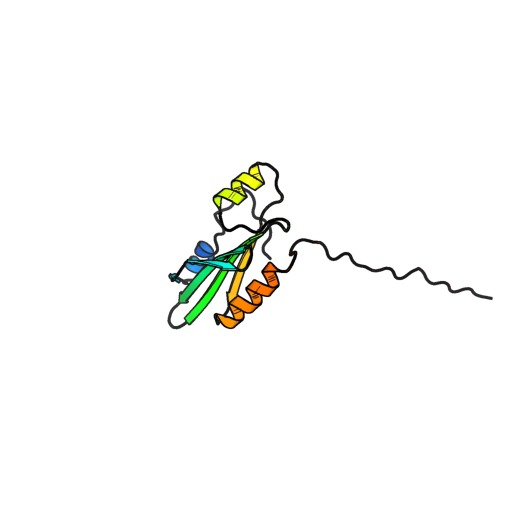00 89.75 92 ASN A O 1
ATOM 765 N N . LEU A 1 93 ? 2.984 -2.588 12.085 1.00 91.69 93 LEU A N 1
ATOM 766 C CA . LEU A 1 93 ? 3.105 -2.127 10.707 1.00 91.69 93 LEU A CA 1
ATOM 767 C C . LEU A 1 93 ? 4.554 -1.730 10.398 1.00 91.69 93 LEU A C 1
ATOM 769 O O . LEU A 1 93 ? 5.134 -2.212 9.429 1.00 91.69 93 LEU A O 1
ATOM 773 N N . ASN A 1 94 ? 5.163 -0.896 11.243 1.00 92.38 94 ASN A N 1
ATOM 774 C CA . ASN A 1 94 ? 6.527 -0.418 11.033 1.00 92.38 94 ASN A CA 1
ATOM 775 C C . ASN A 1 94 ? 7.560 -1.555 11.062 1.00 92.38 94 ASN A C 1
ATOM 777 O O . ASN A 1 94 ? 8.493 -1.528 10.264 1.00 92.38 94 ASN A O 1
ATOM 781 N N . LEU A 1 95 ? 7.405 -2.557 11.935 1.00 91.12 95 LEU A N 1
ATOM 782 C CA . LEU A 1 95 ? 8.292 -3.728 11.949 1.00 91.12 95 LEU A CA 1
ATOM 783 C C . LEU A 1 95 ? 8.251 -4.475 10.610 1.00 91.12 95 LEU A C 1
ATOM 785 O O . LEU A 1 95 ? 9.287 -4.633 9.968 1.00 91.12 95 LEU A O 1
ATOM 789 N N . GLN A 1 96 ? 7.052 -4.826 10.138 1.00 90.62 96 GLN A N 1
ATOM 790 C CA . GLN A 1 96 ? 6.879 -5.532 8.865 1.00 90.62 96 GLN A CA 1
ATOM 791 C C . GLN A 1 96 ? 7.366 -4.714 7.663 1.00 90.62 96 GLN A C 1
ATOM 793 O O . GLN A 1 96 ? 7.969 -5.264 6.745 1.00 90.62 96 GLN A O 1
ATOM 798 N N . ILE A 1 97 ? 7.138 -3.396 7.659 1.00 91.94 97 ILE A N 1
ATOM 799 C CA . ILE A 1 97 ? 7.648 -2.511 6.605 1.00 91.94 97 ILE A CA 1
ATOM 800 C C . ILE A 1 97 ? 9.172 -2.576 6.544 1.00 91.94 97 ILE A C 1
ATOM 802 O O . ILE A 1 97 ? 9.724 -2.785 5.467 1.00 91.94 97 ILE A O 1
ATOM 806 N N . ASN A 1 98 ? 9.853 -2.413 7.682 1.00 91.94 98 ASN A N 1
ATOM 807 C CA . ASN A 1 98 ? 11.313 -2.431 7.710 1.00 91.94 98 ASN A CA 1
ATOM 808 C C . ASN A 1 98 ? 11.861 -3.781 7.234 1.00 91.94 98 ASN A C 1
ATOM 810 O O . ASN A 1 98 ? 12.778 -3.814 6.416 1.00 91.94 98 ASN A O 1
ATOM 814 N N . GLU A 1 99 ? 11.265 -4.889 7.675 1.00 89.81 99 GLU A N 1
ATOM 815 C CA . GLU A 1 99 ? 11.649 -6.228 7.221 1.00 89.81 99 GLU A CA 1
ATOM 816 C C . GLU A 1 99 ? 11.501 -6.396 5.705 1.00 89.81 99 GLU A C 1
ATOM 818 O O . GLU A 1 99 ? 12.420 -6.887 5.049 1.00 89.81 99 GLU A O 1
ATOM 823 N N . LEU A 1 100 ? 10.370 -5.974 5.132 1.00 89.94 100 LEU A N 1
ATOM 824 C CA . LEU A 1 100 ? 10.088 -6.141 3.705 1.00 89.94 100 LEU A CA 1
ATOM 825 C C . LEU A 1 100 ? 10.909 -5.196 2.822 1.00 89.94 100 LEU A C 1
ATOM 827 O O . LEU A 1 100 ? 11.304 -5.587 1.724 1.00 89.94 100 LEU A O 1
ATOM 831 N N . LEU A 1 101 ? 11.199 -3.977 3.284 1.00 89.75 101 LEU A N 1
ATOM 832 C CA . LEU A 1 101 ? 12.035 -3.030 2.543 1.00 89.75 101 LEU A CA 1
ATOM 833 C C . LEU A 1 101 ? 13.489 -3.508 2.426 1.00 89.75 101 LEU A C 1
ATOM 835 O O . LEU A 1 101 ? 14.132 -3.240 1.412 1.00 89.75 101 LEU A O 1
ATOM 839 N N . MET A 1 102 ? 13.994 -4.244 3.421 1.00 87.81 102 MET A N 1
ATOM 840 C CA . MET A 1 102 ? 15.354 -4.798 3.410 1.00 87.81 102 MET A CA 1
ATOM 841 C C . MET A 1 102 ? 15.489 -6.091 2.592 1.00 87.81 102 MET A C 1
ATOM 843 O O . MET A 1 102 ? 16.604 -6.519 2.296 1.00 87.81 102 MET A O 1
ATOM 847 N N . GLN A 1 103 ? 14.379 -6.731 2.222 1.00 85.75 103 GLN A N 1
ATOM 848 C CA . GLN A 1 103 ? 14.395 -7.998 1.498 1.00 85.75 103 GLN A CA 1
ATOM 849 C C . GLN A 1 103 ? 14.316 -7.795 -0.017 1.00 85.75 103 GLN A C 1
ATOM 851 O O . GLN A 1 103 ? 13.584 -6.944 -0.532 1.00 85.75 103 GLN A O 1
ATOM 856 N N . ASN A 1 104 ? 15.025 -8.652 -0.757 1.00 83.69 104 AS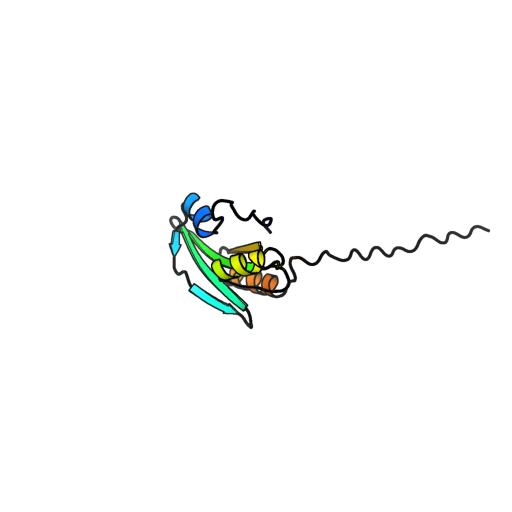N A N 1
ATOM 857 C CA . ASN A 1 104 ? 14.723 -8.855 -2.167 1.00 83.69 104 ASN A CA 1
ATOM 858 C C . ASN A 1 104 ? 13.614 -9.904 -2.293 1.00 83.69 104 ASN A C 1
ATOM 860 O O . ASN A 1 104 ? 13.870 -11.107 -2.245 1.00 83.69 104 ASN A O 1
ATOM 864 N N . LEU A 1 105 ? 12.377 -9.436 -2.456 1.00 82.50 105 LEU A N 1
ATOM 865 C CA . LEU A 1 105 ? 11.182 -10.284 -2.480 1.00 82.50 105 LEU A CA 1
ATOM 866 C C . LEU A 1 105 ? 11.077 -11.178 -3.729 1.00 82.50 105 LEU A C 1
ATOM 868 O O . LEU A 1 105 ? 10.183 -12.023 -3.796 1.00 82.50 105 LEU A O 1
ATOM 872 N N . PHE A 1 106 ? 11.958 -11.000 -4.720 1.00 80.81 106 PHE A N 1
ATOM 873 C CA . PHE A 1 106 ? 11.848 -11.653 -6.028 1.00 80.81 106 PHE A CA 1
ATOM 874 C C . PHE A 1 106 ? 13.100 -12.408 -6.470 1.00 80.81 106 PHE A C 1
ATOM 876 O O . PHE A 1 106 ? 13.078 -13.065 -7.512 1.00 80.81 106 PHE A O 1
ATOM 883 N N . GLN A 1 107 ? 14.168 -12.397 -5.674 1.00 69.44 107 GLN A N 1
ATOM 884 C CA . GLN A 1 107 ? 15.261 -13.338 -5.877 1.00 69.44 107 GLN A CA 1
ATOM 885 C C . GLN A 1 107 ? 14.787 -14.749 -5.513 1.00 69.44 107 GLN A C 1
ATOM 887 O O . GLN A 1 107 ? 14.375 -15.021 -4.384 1.00 69.44 107 GLN A O 1
ATOM 892 N N . LYS A 1 108 ? 14.865 -15.679 -6.474 1.00 55.75 108 LYS A N 1
ATOM 893 C CA . LYS A 1 108 ? 14.728 -17.111 -6.183 1.00 55.75 108 LYS A CA 1
ATOM 894 C C . LYS A 1 108 ? 15.783 -17.469 -5.137 1.00 55.75 108 LYS A C 1
ATOM 896 O O . LYS A 1 108 ? 16.969 -17.244 -5.377 1.00 55.75 108 LYS A O 1
ATOM 901 N N . LYS A 1 109 ? 15.370 -18.058 -4.007 1.00 48.44 109 LYS A N 1
ATOM 902 C CA . LYS A 1 109 ? 16.305 -18.755 -3.114 1.00 48.44 109 LYS A CA 1
ATOM 903 C C . LYS A 1 109 ? 17.136 -19.693 -3.989 1.00 48.44 109 LYS A C 1
ATOM 905 O O . LYS A 1 109 ? 16.585 -20.607 -4.603 1.00 48.44 109 LYS A O 1
ATOM 910 N N . LYS A 1 110 ? 18.446 -19.456 -4.087 1.00 46.03 110 LYS A N 1
ATOM 911 C CA . LYS A 1 110 ? 19.360 -20.479 -4.592 1.00 46.03 110 LYS A CA 1
ATOM 912 C C . LYS A 1 110 ? 19.228 -21.647 -3.620 1.00 46.03 110 LYS A C 1
ATOM 914 O O . LYS A 1 110 ? 19.677 -21.544 -2.483 1.00 46.03 110 LYS A O 1
ATOM 919 N N . ASN A 1 111 ? 18.560 -22.719 -4.038 1.00 45.16 111 ASN A N 1
ATOM 920 C CA . ASN A 1 111 ? 18.620 -23.986 -3.327 1.00 45.16 111 ASN A CA 1
ATOM 921 C C . ASN A 1 111 ? 20.074 -24.454 -3.392 1.00 45.16 111 ASN A C 1
ATOM 923 O O . ASN A 1 111 ? 20.498 -25.043 -4.382 1.00 45.16 111 ASN A O 1
ATOM 927 N N . THR A 1 112 ? 20.856 -24.182 -2.354 1.00 47.44 112 THR A N 1
ATOM 928 C CA . THR A 1 112 ? 22.092 -24.917 -2.093 1.00 47.44 112 THR A CA 1
ATOM 929 C C . THR A 1 112 ? 21.704 -26.309 -1.605 1.00 47.44 112 THR A C 1
ATOM 931 O O . THR A 1 112 ? 21.733 -26.593 -0.413 1.00 47.44 112 THR A O 1
ATOM 934 N N . SER A 1 113 ? 21.287 -27.174 -2.530 1.00 50.03 113 SER A N 1
ATOM 935 C CA . SER A 1 113 ? 21.388 -28.619 -2.342 1.00 50.03 113 SER A CA 1
ATOM 936 C C . SER A 1 113 ? 22.644 -29.069 -3.075 1.00 50.03 113 SER A C 1
ATOM 938 O O . SER A 1 113 ? 22.609 -29.510 -4.217 1.00 50.03 113 SER A O 1
ATOM 940 N N . SER A 1 114 ? 23.786 -28.859 -2.428 1.00 49.28 114 SER A N 1
ATOM 941 C CA . SER A 1 114 ? 25.023 -29.559 -2.750 1.00 49.28 114 SER A CA 1
ATOM 942 C C . SER A 1 114 ? 25.182 -30.672 -1.722 1.00 49.28 114 SER A C 1
ATOM 944 O O . SER A 1 114 ? 25.978 -30.561 -0.793 1.00 49.28 114 SER A O 1
ATOM 946 N N . ILE A 1 115 ? 24.368 -31.720 -1.848 1.00 52.62 115 ILE A N 1
ATOM 947 C CA . ILE A 1 115 ? 24.740 -33.028 -1.313 1.00 52.62 115 ILE A CA 1
ATOM 948 C C . ILE A 1 115 ? 25.587 -33.658 -2.426 1.00 52.62 115 ILE A C 1
ATOM 950 O 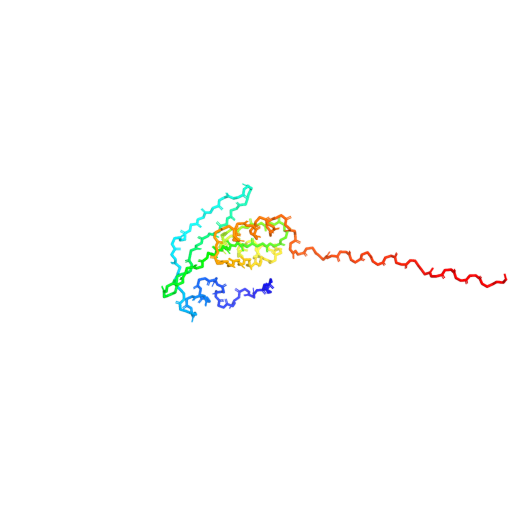O . ILE A 1 115 ? 25.032 -33.958 -3.485 1.00 52.62 115 ILE A O 1
ATOM 954 N N . PRO A 1 116 ? 26.918 -33.780 -2.279 1.00 52.03 116 PRO A N 1
ATOM 955 C CA . PRO A 1 116 ? 27.704 -34.531 -3.245 1.00 52.03 116 PRO A CA 1
ATOM 956 C C . PRO A 1 116 ? 27.254 -36.003 -3.227 1.00 52.03 116 PRO A C 1
ATOM 958 O O . PRO A 1 116 ? 26.895 -36.515 -2.162 1.00 52.03 116 PRO A O 1
ATOM 961 N N . PRO A 1 117 ? 27.242 -36.690 -4.383 1.00 48.12 117 PRO A N 1
ATOM 962 C CA . PRO A 1 117 ? 26.865 -38.092 -4.448 1.00 48.12 117 PRO A CA 1
ATOM 963 C C . PRO A 1 117 ? 27.789 -38.932 -3.560 1.00 48.12 117 PRO A C 1
ATOM 965 O O . PRO A 1 117 ? 29.007 -38.763 -3.538 1.00 48.12 117 PRO A O 1
ATOM 968 N N . SER A 1 118 ? 27.153 -39.827 -2.813 1.00 48.75 118 SER A N 1
ATOM 969 C CA . SER A 1 118 ? 27.727 -40.861 -1.961 1.00 48.75 118 SER A CA 1
ATOM 970 C C . SER A 1 118 ? 28.952 -41.550 -2.573 1.00 48.75 118 SER A C 1
ATOM 972 O O . SER A 1 118 ? 28.828 -42.235 -3.588 1.00 48.75 118 SER A O 1
ATOM 974 N N . PHE A 1 119 ? 30.097 -41.477 -1.894 1.00 42.69 119 PHE A N 1
ATOM 975 C CA . PHE A 1 119 ? 31.147 -42.485 -2.023 1.00 42.69 119 PHE A CA 1
ATOM 976 C C . PHE A 1 119 ? 30.866 -43.603 -1.013 1.00 42.69 119 PHE A C 1
ATOM 978 O O . PHE A 1 119 ? 31.237 -43.509 0.154 1.00 42.69 119 PHE A O 1
ATOM 985 N N . ILE A 1 120 ? 30.192 -44.661 -1.465 1.00 45.91 120 ILE A N 1
ATOM 986 C CA . ILE A 1 120 ? 30.316 -45.987 -0.854 1.00 45.91 120 ILE A CA 1
ATOM 987 C C . ILE A 1 120 ? 31.339 -46.722 -1.717 1.00 45.91 120 ILE A C 1
ATOM 989 O O . ILE A 1 120 ? 31.013 -47.180 -2.809 1.00 45.91 120 ILE A O 1
ATOM 993 N N . SER A 1 121 ? 32.588 -46.783 -1.254 1.00 38.59 121 SER A N 1
ATOM 994 C CA . SER A 1 121 ? 33.569 -47.728 -1.788 1.00 38.59 121 SER A CA 1
ATOM 995 C C . SER A 1 121 ? 33.425 -49.018 -0.996 1.00 38.59 121 SER A C 1
ATOM 997 O O . SER A 1 121 ? 33.699 -49.048 0.200 1.00 38.59 121 SER A O 1
ATOM 999 N N . THR A 1 122 ? 32.952 -50.063 -1.663 1.00 43.97 122 THR A N 1
ATOM 1000 C CA . THR A 1 122 ? 33.057 -51.444 -1.197 1.00 43.97 122 THR A CA 1
ATOM 1001 C C . THR A 1 122 ? 34.423 -51.987 -1.606 1.00 43.97 122 THR A C 1
ATOM 1003 O O . THR A 1 122 ? 34.790 -51.895 -2.777 1.00 43.97 122 THR A O 1
ATOM 1006 N N . ASN A 1 123 ? 35.187 -52.470 -0.625 1.00 42.91 123 ASN A N 1
ATOM 1007 C CA . ASN A 1 123 ? 35.997 -53.697 -0.652 1.00 42.91 123 ASN A CA 1
ATOM 1008 C C . ASN A 1 123 ? 36.695 -53.877 0.695 1.00 42.91 123 ASN A C 1
ATOM 1010 O O . ASN A 1 123 ? 37.386 -52.927 1.125 1.00 42.91 123 ASN A O 1
#

Sequence (123 aa):
IKPSCHFFGPDHNPTICWKGSGYEFINIKTEKIGAFEIYKAELKKDNEILQTAWWFDNGQEKIISQLEWRWKTALGNEPYRLINVTAISQKNLNLQINELLMQNLFQKKKNTSSIPPSFISTN

Radius of gyration: 19.66 Å; chains: 1; bounding box: 53×64×38 Å

pLDDT: mean 73.53, std 19.31, range [28.95, 93.25]

Foldseek 3Di:
DDDQDDPPDDPPDVCVVLVVVVWDWDPWDWDDDPPAIKIWTWTDDDPAIKIKIKWKDQLVDIGRDPVVQSVVVVVPDRHIDMDMDIGRDPVVRVVVVVVVVPDSPPDDPPPPPPPDDDPPDDD